Protein AF-A0A7X7NJV5-F1 (afdb_monomer)

Radius of gyration: 15.92 Å; Cα contacts (8 Å, |Δi|>4): 142; chains: 1; bounding box: 42×26×45 Å

Foldseek 3Di:
DPVVVVLVLLLQLLLLLLVLLQLLVLLLVQDPDPVVSVVSVVLSVLSVVSNVVSQVVNCVSVVHPTPDSPDHHPPPADHQDPPPHNLVSLVSSLVSLVVVLVVLVVALVVDDPVCNVVSVVSSVSSVVSNVVSVVSNVVVVVVD

Secondary structure (DSSP, 8-state):
--HHHHHHHHHHHHHHHHHHHHHHHHHGGG---HHHHHHHHHHHHHHHHHHHHHHHHHHHHHTSS---TTPPP-S-SPP--TTS-HHHHHHHHHHHHHHHHHHHHHHHTTS-HHHHHHHHHHHHHHHHHHHHHHHHHHHTTS--

pLDDT: mean 89.51, std 12.23, range [46.56, 98.81]

Structure (mmCIF, N/CA/C/O backbone):
data_AF-A0A7X7NJV5-F1
#
_entry.id   AF-A0A7X7NJV5-F1
#
loop_
_atom_site.group_PDB
_atom_site.id
_atom_site.type_symbol
_atom_site.label_atom_id
_atom_site.label_alt_id
_atom_site.label_comp_id
_atom_site.label_asym_id
_atom_site.label_entity_id
_atom_site.label_seq_id
_atom_site.pdbx_PDB_ins_code
_atom_site.Cartn_x
_atom_site.Cartn_y
_atom_site.Cartn_z
_atom_site.occupancy
_atom_site.B_iso_or_equiv
_atom_site.auth_seq_id
_atom_site.auth_comp_id
_atom_site.auth_asym_id
_atom_site.auth_atom_id
_atom_site.pdbx_PDB_model_num
ATOM 1 N N . MET A 1 1 ? 13.118 -5.195 -26.146 1.00 46.56 1 MET A N 1
ATOM 2 C CA . MET A 1 1 ? 12.161 -4.994 -25.042 1.00 46.56 1 MET A CA 1
ATOM 3 C C . MET A 1 1 ? 11.684 -3.560 -25.132 1.00 46.56 1 MET A C 1
ATOM 5 O O . MET A 1 1 ? 12.521 -2.693 -25.356 1.00 46.56 1 MET A O 1
ATOM 9 N N . ASP A 1 2 ? 10.378 -3.330 -25.053 1.00 53.84 2 ASP A N 1
ATOM 10 C CA . ASP A 1 2 ? 9.809 -1.981 -25.038 1.00 53.84 2 ASP A CA 1
ATOM 11 C C . ASP A 1 2 ? 9.843 -1.443 -23.602 1.00 53.84 2 ASP A C 1
ATOM 13 O O . ASP A 1 2 ? 8.964 -1.717 -22.785 1.00 53.84 2 ASP A O 1
ATOM 17 N N . TYR A 1 3 ? 10.938 -0.762 -23.270 1.00 55.47 3 TYR A N 1
ATOM 18 C CA . TYR A 1 3 ? 11.166 -0.218 -21.933 1.00 55.47 3 TYR A CA 1
ATOM 19 C C . TYR A 1 3 ? 10.326 1.032 -21.644 1.00 55.47 3 TYR A C 1
ATOM 21 O O . TYR A 1 3 ? 10.140 1.346 -20.473 1.00 55.47 3 TYR A O 1
ATOM 29 N N . GLY A 1 4 ? 9.796 1.711 -22.672 1.00 60.12 4 GLY A N 1
ATOM 30 C CA . GLY A 1 4 ? 8.983 2.919 -22.493 1.00 60.12 4 GLY A CA 1
ATOM 31 C C . GLY A 1 4 ? 7.703 2.614 -21.721 1.00 60.12 4 GLY A C 1
ATOM 32 O O . GLY A 1 4 ? 7.461 3.193 -20.670 1.00 60.12 4 GLY A O 1
ATOM 33 N N . ASN A 1 5 ? 6.971 1.588 -22.159 1.00 79.19 5 ASN A N 1
ATOM 34 C CA . ASN A 1 5 ? 5.757 1.140 -21.477 1.00 79.19 5 ASN A CA 1
ATOM 35 C C . ASN A 1 5 ? 6.036 0.629 -20.047 1.00 79.19 5 ASN A C 1
ATOM 37 O O . ASN A 1 5 ? 5.256 0.853 -19.135 1.00 79.19 5 ASN A O 1
ATOM 41 N N . THR A 1 6 ? 7.174 -0.034 -19.819 1.00 84.50 6 THR A N 1
ATOM 42 C CA . THR A 1 6 ? 7.503 -0.577 -18.487 1.00 84.50 6 THR A CA 1
ATOM 43 C C . THR A 1 6 ? 7.843 0.527 -17.482 1.00 84.50 6 THR A C 1
ATOM 45 O O . THR A 1 6 ? 7.390 0.468 -16.343 1.00 84.50 6 THR A O 1
ATOM 48 N N . ALA A 1 7 ? 8.619 1.535 -17.889 1.00 84.06 7 ALA A N 1
ATOM 49 C CA . ALA A 1 7 ? 8.974 2.654 -17.019 1.00 84.06 7 ALA A CA 1
ATOM 50 C C . ALA A 1 7 ? 7.733 3.463 -16.609 1.00 84.06 7 ALA A C 1
ATOM 52 O O . ALA A 1 7 ? 7.580 3.781 -15.431 1.00 84.06 7 ALA A O 1
ATOM 53 N N . ASP A 1 8 ? 6.817 3.711 -17.548 1.00 85.12 8 ASP A N 1
ATOM 54 C CA . ASP A 1 8 ? 5.562 4.416 -17.273 1.00 85.12 8 ASP A CA 1
ATOM 55 C C . ASP A 1 8 ? 4.683 3.660 -16.265 1.00 85.12 8 ASP A C 1
ATOM 57 O O . ASP A 1 8 ? 4.071 4.280 -15.394 1.00 85.12 8 ASP A O 1
ATOM 61 N N . LEU A 1 9 ? 4.651 2.322 -16.332 1.00 88.94 9 LEU A N 1
ATOM 62 C CA . LEU A 1 9 ? 3.941 1.494 -15.353 1.00 88.94 9 LEU A CA 1
ATOM 63 C C . LEU A 1 9 ? 4.565 1.596 -13.956 1.00 88.94 9 LEU A C 1
ATOM 65 O O . LEU A 1 9 ? 3.834 1.729 -12.981 1.00 88.94 9 LEU A O 1
ATOM 69 N N . MET A 1 10 ? 5.898 1.586 -13.840 1.00 90.75 10 MET A N 1
ATOM 70 C CA . MET A 1 10 ? 6.563 1.744 -12.537 1.00 90.75 10 MET A CA 1
ATOM 71 C C . MET A 1 10 ? 6.305 3.129 -11.940 1.00 90.75 10 MET A C 1
ATOM 73 O O . MET A 1 10 ? 6.045 3.233 -10.744 1.00 90.75 10 MET A O 1
ATOM 77 N N . VAL A 1 11 ? 6.311 4.183 -12.766 1.00 89.94 11 VAL A N 1
ATOM 78 C CA . VAL A 1 11 ? 5.929 5.535 -12.328 1.00 89.94 11 VAL A CA 1
ATOM 79 C C . VAL A 1 11 ? 4.497 5.525 -11.793 1.00 89.94 11 VAL A C 1
ATOM 81 O O . VAL A 1 11 ? 4.271 5.964 -10.670 1.00 89.94 11 VAL A O 1
ATOM 84 N N . GLN A 1 12 ? 3.543 4.958 -12.536 1.00 90.56 12 GLN A N 1
ATOM 85 C CA . GLN A 1 12 ? 2.148 4.866 -12.090 1.00 90.56 12 GLN A CA 1
ATOM 86 C C . GLN A 1 12 ? 2.003 4.120 -10.759 1.00 90.56 12 GLN A C 1
ATOM 88 O O . GLN A 1 12 ? 1.325 4.624 -9.864 1.00 90.56 12 GLN A O 1
ATOM 93 N N . MET A 1 13 ? 2.669 2.972 -10.606 1.00 94.12 13 MET A N 1
ATOM 94 C CA . MET A 1 13 ? 2.643 2.205 -9.356 1.00 94.12 13 MET A CA 1
ATOM 95 C C . MET A 1 13 ? 3.234 3.005 -8.203 1.00 94.12 13 MET A C 1
ATOM 97 O O . MET A 1 13 ? 2.608 3.158 -7.164 1.00 94.12 13 MET A O 1
ATOM 101 N N . SER A 1 14 ? 4.386 3.629 -8.415 1.00 94.06 14 SER A N 1
ATOM 102 C CA . SER A 1 14 ? 5.022 4.447 -7.388 1.00 94.06 14 SER A CA 1
ATOM 103 C C . SER A 1 14 ? 4.186 5.680 -6.983 1.00 94.06 14 SER A C 1
ATOM 105 O O . SER A 1 14 ? 4.226 6.098 -5.829 1.00 94.06 14 SER A O 1
ATOM 107 N N . CYS A 1 15 ? 3.378 6.252 -7.883 1.00 92.62 15 CYS A N 1
ATOM 108 C CA . CYS A 1 15 ? 2.411 7.298 -7.534 1.00 92.62 15 CYS A CA 1
ATOM 109 C C . CYS A 1 15 ? 1.223 6.751 -6.721 1.00 92.62 15 CYS A C 1
ATOM 111 O O . CYS A 1 15 ? 0.717 7.457 -5.848 1.00 92.62 15 CYS A O 1
ATOM 113 N N . LEU A 1 16 ? 0.779 5.517 -6.982 1.00 95.12 16 LEU A N 1
ATOM 114 C CA . LEU A 1 16 ? -0.240 4.852 -6.164 1.00 95.12 16 LEU A CA 1
ATOM 115 C C . LEU A 1 16 ? 0.283 4.565 -4.755 1.00 95.12 16 LEU A C 1
ATOM 117 O O . LEU A 1 16 ? -0.416 4.873 -3.796 1.00 95.12 16 LEU A O 1
ATOM 121 N N . GLU A 1 17 ? 1.522 4.090 -4.609 1.00 96.50 17 GLU A N 1
ATOM 122 C CA . GLU A 1 17 ? 2.122 3.874 -3.283 1.00 96.50 17 GLU A CA 1
ATOM 123 C C . GLU A 1 17 ? 2.182 5.170 -2.459 1.00 96.50 17 GLU A C 1
ATOM 125 O O . GLU A 1 17 ? 1.931 5.175 -1.254 1.00 96.50 17 GLU A O 1
ATOM 130 N N . VAL A 1 18 ? 2.434 6.319 -3.100 1.00 95.62 18 VAL A N 1
ATOM 131 C CA . VAL A 1 18 ? 2.344 7.628 -2.429 1.00 95.62 18 VAL A CA 1
ATOM 132 C C . VAL A 1 18 ? 0.922 7.901 -1.919 1.00 95.62 18 VAL A C 1
ATOM 134 O O . VAL A 1 18 ? 0.766 8.356 -0.781 1.00 95.62 18 VAL A O 1
ATOM 137 N N . ASP A 1 19 ? -0.114 7.599 -2.710 1.00 95.62 19 ASP A N 1
ATOM 138 C CA . ASP A 1 19 ? -1.508 7.722 -2.260 1.00 95.62 19 ASP A CA 1
ATOM 139 C C . ASP A 1 19 ? -1.798 6.792 -1.064 1.00 95.62 19 ASP A C 1
ATOM 141 O O . ASP A 1 19 ? -2.477 7.208 -0.118 1.00 95.62 19 ASP A O 1
ATOM 145 N N . PHE A 1 20 ? -1.259 5.566 -1.060 1.00 97.56 20 PHE A N 1
ATOM 146 C CA . PHE A 1 20 ? -1.384 4.627 0.061 1.00 97.56 20 PHE A CA 1
ATOM 147 C C . PHE A 1 20 ? -0.726 5.159 1.328 1.00 97.56 20 PHE A C 1
ATOM 149 O O . PHE A 1 20 ? -1.368 5.210 2.380 1.00 97.56 20 PHE A O 1
ATOM 156 N N . LEU A 1 21 ? 0.510 5.656 1.239 1.00 96.88 21 LEU A N 1
ATOM 157 C CA . LEU A 1 21 ? 1.202 6.273 2.372 1.00 96.88 21 LEU A CA 1
ATOM 158 C C . LEU A 1 21 ? 0.390 7.424 2.982 1.00 96.88 21 LEU A C 1
ATOM 160 O O . LEU A 1 21 ? 0.348 7.562 4.212 1.00 96.88 21 LEU A O 1
ATOM 164 N N . CYS A 1 22 ? -0.283 8.225 2.151 1.00 95.25 22 CYS A N 1
ATOM 165 C CA . CYS A 1 22 ? -1.221 9.249 2.607 1.00 95.25 22 CYS A CA 1
ATOM 166 C C . CYS A 1 22 ? -2.440 8.637 3.312 1.00 95.25 22 CYS A C 1
ATOM 168 O O . CYS A 1 22 ? -2.699 8.987 4.467 1.00 95.25 22 CYS A O 1
ATOM 170 N N . CYS A 1 23 ? -3.141 7.694 2.675 1.00 97.25 23 CYS A N 1
ATOM 171 C CA . CYS A 1 23 ? -4.335 7.049 3.233 1.00 97.25 23 CYS A CA 1
ATOM 172 C C . CYS A 1 23 ? -4.052 6.385 4.586 1.00 97.25 23 CYS A C 1
ATOM 174 O O . CYS A 1 23 ? -4.780 6.59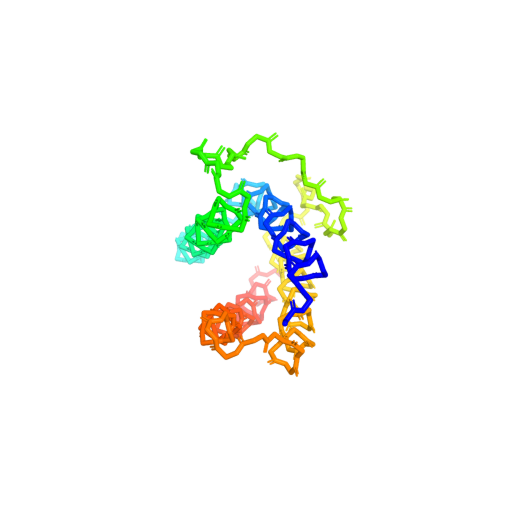7 5.557 1.00 97.25 23 CYS A O 1
ATOM 176 N N . TYR A 1 24 ? -2.958 5.635 4.685 1.00 97.81 24 TYR A N 1
ATOM 177 C CA . TYR A 1 24 ? -2.541 4.989 5.922 1.00 97.81 24 TYR A CA 1
ATOM 178 C C . TYR A 1 24 ? -2.179 5.997 7.015 1.00 97.81 24 TYR A C 1
ATOM 180 O O . TYR A 1 24 ? -2.586 5.837 8.167 1.00 97.81 24 TYR A O 1
ATOM 188 N N . SER A 1 25 ? -1.470 7.076 6.672 1.00 96.19 25 SER A N 1
ATOM 189 C CA . SER A 1 25 ? -1.144 8.139 7.633 1.00 96.19 25 SER A CA 1
ATOM 190 C C . SER A 1 25 ? -2.398 8.826 8.188 1.00 96.19 25 SER A C 1
ATOM 192 O O . SER A 1 25 ? -2.435 9.195 9.363 1.00 96.19 25 SER A O 1
ATOM 194 N N . GLU A 1 26 ? -3.438 8.971 7.366 1.00 96.25 26 GLU A N 1
ATOM 195 C CA . GLU A 1 26 ? -4.743 9.503 7.770 1.00 96.25 26 GLU A CA 1
ATOM 196 C C . GLU A 1 26 ? -5.591 8.489 8.548 1.00 96.25 26 GLU A C 1
ATOM 198 O O . GLU A 1 26 ? -6.388 8.883 9.401 1.00 96.25 26 GLU A O 1
ATOM 203 N N . ALA A 1 27 ? -5.399 7.192 8.304 1.00 97.00 27 ALA A N 1
ATOM 204 C CA . ALA A 1 27 ? -6.121 6.120 8.976 1.00 97.00 27 ALA A CA 1
ATOM 205 C C . ALA A 1 27 ? -5.642 5.866 10.407 1.00 97.00 27 ALA A C 1
ATOM 207 O O . ALA A 1 27 ? -6.468 5.671 11.298 1.00 97.00 27 ALA A O 1
ATOM 208 N N . VAL A 1 28 ? -4.328 5.886 10.655 1.00 96.50 28 VAL A N 1
ATOM 209 C CA . VAL A 1 28 ? -3.714 5.566 11.961 1.00 96.50 28 VAL A CA 1
ATOM 210 C C . VAL A 1 28 ? -4.361 6.314 13.150 1.00 96.50 28 VAL A C 1
ATOM 212 O O . VAL A 1 28 ? -4.603 5.687 14.190 1.00 96.50 28 VAL A O 1
ATOM 215 N N . PRO A 1 29 ? -4.688 7.621 13.066 1.00 95.12 29 PRO A N 1
ATOM 216 C CA . PRO A 1 29 ? -5.397 8.338 14.131 1.00 95.12 29 PRO A CA 1
ATOM 217 C C . PRO A 1 29 ? -6.829 7.853 14.404 1.00 95.12 29 PRO A C 1
ATOM 219 O O . PRO A 1 29 ? -7.298 7.993 15.531 1.00 95.12 29 PRO A O 1
ATOM 222 N N . GLU A 1 30 ? -7.516 7.285 13.412 1.00 95.06 30 GLU A N 1
ATOM 223 C CA . GLU A 1 30 ? -8.906 6.814 13.525 1.00 95.06 30 GLU A CA 1
ATOM 224 C C . GLU A 1 30 ? -9.010 5.416 14.161 1.00 95.06 30 GLU A C 1
ATOM 226 O O . GLU A 1 30 ? -10.104 4.972 14.525 1.00 95.06 30 GLU A O 1
ATOM 231 N N . ILE A 1 31 ? -7.883 4.710 14.304 1.00 95.62 31 ILE A N 1
ATOM 232 C CA . ILE A 1 31 ? -7.824 3.381 14.913 1.00 95.62 31 ILE A CA 1
ATOM 233 C C . ILE A 1 31 ? -7.595 3.507 16.423 1.00 95.62 31 ILE A C 1
ATOM 235 O O . ILE A 1 31 ? -6.554 3.979 16.889 1.00 95.62 31 ILE A O 1
ATOM 239 N N . SER A 1 32 ? -8.586 3.056 17.189 1.00 92.88 32 SER A N 1
ATOM 240 C CA . SER A 1 32 ? -8.587 3.067 18.656 1.00 92.88 32 SER A CA 1
ATOM 241 C C . SER A 1 32 ? -7.947 1.819 19.270 1.00 92.88 32 SER A C 1
ATOM 243 O O . SER A 1 32 ? -7.301 1.909 20.313 1.00 92.88 32 SER A O 1
ATOM 245 N N . ASP A 1 33 ? -8.093 0.662 18.620 1.00 94.56 33 ASP A N 1
ATOM 246 C CA . ASP A 1 33 ? -7.475 -0.586 19.064 1.00 94.56 33 ASP A CA 1
ATOM 247 C C . ASP A 1 33 ? -5.968 -0.567 18.763 1.00 94.56 33 ASP A C 1
ATOM 249 O O . ASP A 1 33 ? -5.549 -0.501 17.606 1.00 94.56 33 ASP A O 1
ATOM 253 N N . SER A 1 34 ? -5.136 -0.634 19.806 1.00 95.25 34 SER A N 1
ATOM 254 C CA . SER A 1 34 ? -3.678 -0.529 19.679 1.00 95.25 34 SER A CA 1
ATOM 255 C C . SER A 1 34 ? -3.040 -1.692 18.920 1.00 95.25 34 SER A C 1
ATOM 257 O O . SER A 1 34 ? -1.996 -1.511 18.291 1.00 95.25 34 SER A O 1
ATOM 259 N N . ARG A 1 35 ? -3.651 -2.884 18.944 1.00 95.75 35 ARG A N 1
ATOM 260 C CA . ARG A 1 35 ? -3.171 -4.027 18.166 1.00 95.75 35 ARG A CA 1
ATOM 261 C C . ARG A 1 35 ? -3.438 -3.788 16.689 1.00 95.75 35 ARG A C 1
ATOM 263 O O . ARG A 1 35 ? -2.501 -3.928 15.911 1.00 95.75 35 ARG A O 1
ATOM 270 N N . ILE A 1 36 ? -4.666 -3.410 16.328 1.00 96.88 36 ILE A N 1
ATOM 271 C CA . ILE A 1 36 ? -5.027 -3.092 14.936 1.00 96.88 36 ILE A CA 1
ATOM 272 C C . ILE A 1 36 ? -4.146 -1.949 14.431 1.00 96.88 36 ILE A C 1
ATOM 274 O O . ILE A 1 36 ? -3.552 -2.054 13.366 1.00 96.88 36 ILE A O 1
ATOM 278 N N . LYS A 1 37 ? -3.983 -0.894 15.234 1.00 97.44 37 LYS A N 1
ATOM 279 C CA . LYS A 1 37 ? -3.179 0.278 14.881 1.00 97.44 37 LYS A CA 1
ATOM 280 C C . LYS A 1 37 ? -1.747 -0.077 14.490 1.00 97.44 37 LYS A C 1
ATOM 282 O O . LYS A 1 37 ? -1.260 0.426 13.488 1.00 97.44 37 LYS A O 1
ATOM 287 N N . ARG A 1 38 ? -1.103 -0.978 15.235 1.00 98.12 38 ARG A N 1
ATOM 288 C CA . ARG A 1 38 ? 0.244 -1.465 14.912 1.00 98.12 38 ARG A CA 1
ATOM 289 C C . ARG A 1 38 ? 0.297 -2.210 13.574 1.00 98.12 38 ARG A C 1
ATOM 291 O O . ARG A 1 38 ? 1.268 -2.048 12.854 1.00 98.12 38 ARG A O 1
ATOM 298 N N . HIS A 1 39 ? -0.718 -3.006 13.237 1.00 98.25 39 HIS A N 1
ATOM 299 C CA . HIS A 1 39 ? -0.774 -3.654 11.920 1.00 98.25 39 HIS A CA 1
ATOM 300 C C . HIS A 1 39 ? -0.936 -2.622 10.798 1.00 98.25 39 HIS A C 1
ATOM 302 O O . HIS A 1 39 ? -0.186 -2.666 9.838 1.00 98.25 39 HIS A O 1
ATOM 308 N N . ILE A 1 40 ? -1.822 -1.634 10.969 1.00 98.06 40 ILE A N 1
ATOM 309 C CA . ILE A 1 40 ? -1.987 -0.526 10.011 1.00 98.06 40 ILE A CA 1
ATOM 310 C C . ILE A 1 40 ? -0.686 0.282 9.846 1.00 98.06 40 ILE A C 1
ATOM 312 O O . ILE A 1 40 ? -0.351 0.706 8.745 1.00 98.06 40 ILE A O 1
ATOM 316 N N . GLU A 1 41 ? 0.075 0.497 10.921 1.00 98.25 41 GLU A N 1
ATOM 317 C CA . GLU A 1 41 ? 1.392 1.139 10.833 1.00 98.25 41 GLU A CA 1
ATOM 318 C C . GLU A 1 41 ? 2.424 0.282 10.093 1.00 98.25 41 GLU A C 1
ATOM 320 O O . GLU A 1 41 ? 3.253 0.858 9.393 1.00 98.25 41 GLU A O 1
ATOM 325 N N . ASN A 1 42 ? 2.367 -1.047 10.226 1.00 98.25 42 ASN A N 1
ATOM 326 C CA . ASN A 1 42 ? 3.232 -1.964 9.486 1.00 98.25 42 ASN A CA 1
ATOM 327 C C . ASN A 1 42 ? 2.885 -1.982 7.995 1.00 98.25 42 ASN A C 1
ATOM 329 O O . ASN A 1 42 ? 3.785 -1.777 7.199 1.00 98.25 42 ASN A O 1
ATOM 333 N N . PHE A 1 43 ? 1.606 -2.073 7.620 1.00 98.44 43 PHE A N 1
ATOM 334 C CA . PHE A 1 43 ? 1.190 -2.008 6.209 1.00 98.44 43 PHE A CA 1
ATOM 335 C C . PHE A 1 43 ? 1.669 -0.715 5.537 1.00 98.44 43 PHE A C 1
ATOM 337 O O . PHE A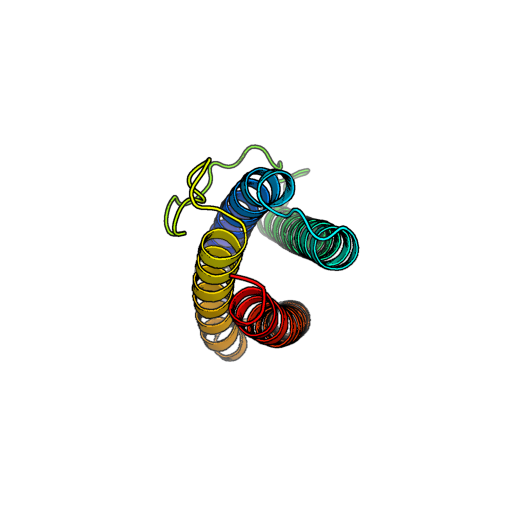 1 43 ? 2.182 -0.713 4.425 1.00 98.44 43 PHE A O 1
ATOM 344 N N . ARG A 1 44 ? 1.626 0.410 6.265 1.00 98.19 44 ARG A N 1
ATOM 345 C CA . ARG A 1 44 ? 2.210 1.677 5.797 1.00 98.19 44 ARG A CA 1
ATOM 346 C C . ARG A 1 44 ? 3.722 1.590 5.541 1.00 98.19 44 ARG A C 1
ATOM 348 O O . ARG A 1 44 ? 4.235 2.344 4.720 1.00 98.19 44 ARG A O 1
ATOM 355 N N . LEU A 1 45 ? 4.456 0.791 6.315 1.00 97.88 45 LEU A N 1
ATOM 356 C CA . LEU A 1 45 ? 5.885 0.569 6.088 1.00 97.88 45 LEU A CA 1
ATOM 357 C C . LEU A 1 45 ? 6.103 -0.343 4.882 1.00 97.88 45 LEU A C 1
ATOM 359 O O . LEU A 1 45 ? 6.958 -0.008 4.072 1.00 97.88 45 LEU A O 1
ATOM 363 N N . ASP A 1 46 ? 5.285 -1.377 4.710 1.00 98.12 46 ASP A N 1
ATOM 364 C CA . ASP A 1 46 ? 5.337 -2.269 3.547 1.00 98.12 46 ASP A CA 1
ATOM 365 C C . ASP A 1 46 ? 5.149 -1.460 2.242 1.00 98.12 46 ASP A C 1
ATOM 367 O O . ASP A 1 46 ? 6.036 -1.448 1.391 1.00 98.12 46 ASP A O 1
ATOM 371 N N . HIS A 1 47 ? 4.123 -0.599 2.152 1.00 98.00 47 HIS A N 1
ATOM 372 C CA . HIS A 1 47 ? 3.949 0.321 1.007 1.00 98.00 47 HIS A CA 1
ATOM 373 C C . HIS A 1 47 ? 5.123 1.294 0.807 1.00 98.00 47 HIS A C 1
ATOM 375 O O . HIS A 1 47 ? 5.428 1.736 -0.305 1.00 98.00 47 HIS A O 1
ATOM 381 N N . LYS A 1 48 ? 5.813 1.677 1.890 1.00 96.94 48 LYS A N 1
ATOM 382 C CA . LYS A 1 48 ? 7.017 2.514 1.784 1.00 96.94 48 LYS A CA 1
ATOM 383 C C . LYS A 1 48 ? 8.153 1.735 1.124 1.00 96.94 48 LYS A C 1
ATOM 385 O O . LYS A 1 48 ? 8.882 2.312 0.320 1.00 96.94 48 LYS A O 1
ATOM 390 N N . GLU A 1 49 ? 8.310 0.465 1.475 1.00 96.12 49 GLU A N 1
ATOM 391 C CA . GLU A 1 49 ? 9.300 -0.428 0.878 1.00 96.12 49 GLU A CA 1
ATOM 392 C C . GLU A 1 49 ? 8.959 -0.695 -0.594 1.00 96.12 49 GLU A C 1
A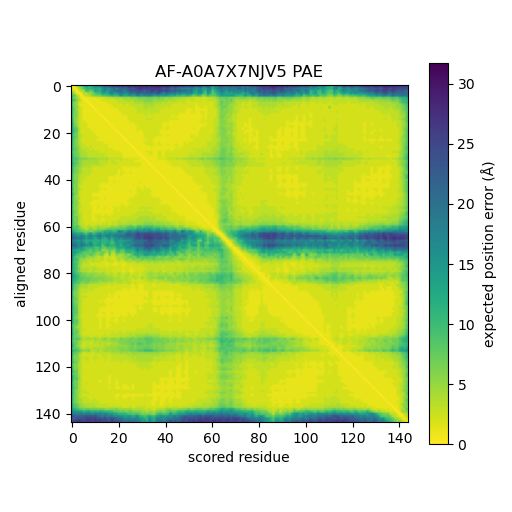TOM 394 O O . GLU A 1 49 ? 9.824 -0.519 -1.455 1.00 96.12 49 GLU A O 1
ATOM 399 N N . HIS A 1 50 ? 7.689 -0.960 -0.920 1.00 96.00 50 HIS A N 1
ATOM 400 C CA . HIS A 1 50 ? 7.215 -1.091 -2.304 1.00 96.00 50 HIS A CA 1
ATOM 401 C C . HIS A 1 50 ? 7.548 0.149 -3.149 1.00 96.00 50 HIS A C 1
ATOM 403 O O . HIS A 1 50 ? 8.112 0.036 -4.243 1.00 96.00 50 HIS A O 1
ATOM 409 N N . LEU A 1 51 ? 7.281 1.350 -2.618 1.00 95.00 51 LEU A N 1
ATOM 410 C CA . LEU A 1 51 ? 7.636 2.618 -3.260 1.00 95.00 51 LEU A CA 1
ATOM 411 C C . LEU A 1 51 ? 9.141 2.728 -3.534 1.00 95.00 51 LEU A C 1
ATOM 413 O O . LEU A 1 51 ? 9.548 3.106 -4.636 1.00 95.00 51 LEU A O 1
ATOM 417 N N . GLU A 1 52 ? 9.974 2.429 -2.538 1.00 93.12 52 GLU A N 1
ATOM 418 C CA . GLU A 1 52 ? 11.433 2.494 -2.667 1.00 93.12 52 GLU A CA 1
ATOM 419 C C . GLU A 1 52 ? 11.940 1.556 -3.767 1.00 93.12 52 GLU A C 1
ATOM 421 O O . GLU A 1 52 ? 12.816 1.937 -4.554 1.00 93.12 52 GLU A O 1
ATOM 426 N N . VAL A 1 53 ? 11.336 0.375 -3.890 1.00 91.56 53 VAL A N 1
ATOM 427 C CA . VAL A 1 53 ? 11.661 -0.564 -4.959 1.00 91.56 53 VAL A CA 1
ATOM 428 C C . VAL A 1 53 ? 11.284 -0.011 -6.336 1.00 91.56 53 VAL A C 1
ATOM 430 O O . VAL A 1 53 ? 12.123 -0.014 -7.245 1.00 91.56 53 VAL A O 1
ATOM 433 N N . PHE A 1 54 ? 10.080 0.538 -6.510 1.00 92.06 54 PHE A N 1
ATOM 434 C CA . PHE A 1 54 ? 9.702 1.135 -7.795 1.00 92.06 54 PHE A CA 1
ATOM 435 C C . PHE A 1 54 ? 10.600 2.312 -8.184 1.00 92.06 54 PHE A C 1
ATOM 437 O O . PHE A 1 54 ? 11.011 2.416 -9.341 1.00 92.06 54 PHE A O 1
ATOM 444 N N . LEU A 1 55 ? 10.964 3.174 -7.233 1.00 90.56 55 LEU A N 1
ATOM 445 C CA . LEU A 1 55 ? 11.873 4.297 -7.482 1.00 90.56 55 LEU A CA 1
ATOM 446 C C . LEU A 1 55 ? 13.279 3.834 -7.887 1.00 90.56 55 LEU A C 1
ATOM 448 O O . LEU A 1 55 ? 13.908 4.442 -8.763 1.00 90.56 55 LEU A O 1
ATOM 452 N N . SER A 1 56 ? 13.764 2.741 -7.293 1.00 88.94 56 SER A N 1
ATOM 453 C CA . SER A 1 56 ? 15.021 2.102 -7.691 1.00 88.94 56 SER A CA 1
ATOM 454 C C . SER A 1 56 ? 14.969 1.636 -9.153 1.00 88.94 56 SER A C 1
ATOM 456 O O . SER A 1 56 ? 15.858 1.958 -9.950 1.00 88.94 56 SER A O 1
ATOM 458 N N . GLU A 1 57 ? 13.882 0.973 -9.553 1.00 88.44 57 GLU A N 1
ATOM 459 C CA . GLU A 1 57 ? 13.704 0.494 -10.927 1.00 88.44 57 GLU A CA 1
ATOM 460 C C . GLU A 1 57 ? 13.534 1.634 -11.939 1.00 88.44 57 GLU A C 1
ATOM 462 O O . GLU A 1 57 ? 14.153 1.606 -13.007 1.00 88.44 57 GLU A O 1
ATOM 467 N N . ILE A 1 58 ? 12.785 2.687 -11.599 1.00 88.00 58 ILE A N 1
ATOM 468 C CA . ILE A 1 58 ? 12.667 3.897 -12.430 1.00 88.00 58 ILE A CA 1
ATOM 469 C C . ILE A 1 58 ? 14.047 4.521 -12.661 1.00 88.00 58 ILE A C 1
ATOM 471 O O . ILE A 1 58 ? 14.407 4.825 -13.802 1.00 88.00 58 ILE A O 1
ATOM 475 N N . SER A 1 59 ? 14.852 4.659 -11.602 1.00 85.94 59 SER A N 1
ATOM 476 C CA . SER A 1 59 ? 16.217 5.197 -11.694 1.00 85.94 59 SER A CA 1
ATOM 477 C C . SER A 1 59 ? 17.090 4.353 -12.629 1.00 85.94 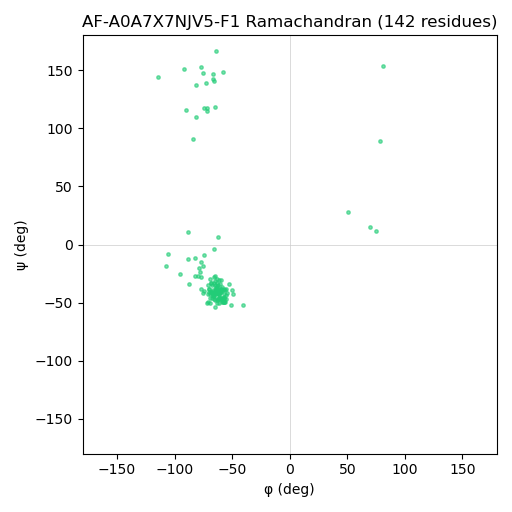59 SER A C 1
ATOM 479 O O . SER A 1 59 ? 17.829 4.888 -13.463 1.00 85.94 59 SER A O 1
ATOM 481 N N . ARG A 1 60 ? 16.955 3.022 -12.551 1.00 84.50 60 ARG A N 1
ATOM 482 C CA . ARG A 1 60 ? 17.653 2.072 -13.426 1.00 84.50 60 ARG A CA 1
ATOM 483 C C . ARG A 1 60 ? 17.253 2.244 -14.894 1.00 84.50 60 ARG A C 1
ATOM 485 O O . ARG A 1 60 ? 18.128 2.202 -15.760 1.00 84.50 60 ARG A O 1
ATOM 492 N N . PHE A 1 61 ? 15.970 2.460 -15.192 1.00 80.75 61 PHE A N 1
ATOM 493 C CA . PHE A 1 61 ? 15.495 2.701 -16.562 1.00 80.75 61 PHE A CA 1
ATOM 494 C C . PHE A 1 61 ? 15.937 4.055 -17.120 1.00 80.75 61 PHE A C 1
ATOM 496 O O . PHE A 1 61 ? 16.345 4.136 -18.279 1.00 80.75 61 PHE A O 1
ATOM 503 N N . ALA A 1 62 ? 15.896 5.104 -16.300 1.00 77.06 62 ALA A N 1
ATOM 504 C CA . ALA A 1 62 ? 16.248 6.461 -16.702 1.00 77.06 62 ALA A CA 1
ATOM 505 C C . ALA A 1 62 ? 17.765 6.687 -16.866 1.00 77.06 62 ALA A C 1
ATOM 507 O O . ALA A 1 62 ? 18.171 7.736 -17.365 1.00 77.06 62 ALA A O 1
ATOM 508 N N . GLN A 1 63 ? 18.608 5.725 -16.455 1.00 77.00 63 GLN A N 1
ATOM 509 C CA . GLN A 1 63 ? 20.070 5.887 -16.352 1.00 77.00 63 GLN A CA 1
ATOM 510 C C . GLN A 1 63 ? 20.462 7.153 -15.566 1.00 77.00 63 GLN A C 1
ATOM 512 O O . GLN A 1 63 ? 21.516 7.747 -15.795 1.00 77.00 63 GLN A O 1
ATOM 517 N N . SER A 1 64 ? 19.596 7.581 -14.647 1.00 66.31 64 SER A N 1
ATOM 518 C CA . SER A 1 64 ? 19.751 8.793 -13.853 1.00 66.31 64 SER A CA 1
ATOM 519 C C . SER A 1 64 ? 19.926 8.431 -12.389 1.00 66.31 64 SER A C 1
ATOM 521 O O . SER A 1 64 ? 19.279 7.513 -11.885 1.00 66.31 64 SER A O 1
ATOM 523 N N . SER A 1 65 ? 20.758 9.189 -11.682 1.00 51.81 65 SER A N 1
ATOM 524 C CA . SER A 1 65 ? 20.804 9.128 -10.226 1.00 51.81 65 SER A CA 1
ATOM 525 C C . SER A 1 65 ? 19.535 9.768 -9.656 1.00 51.81 65 SER A C 1
ATOM 527 O O . SER A 1 65 ? 19.352 10.974 -9.805 1.00 51.81 65 SER A O 1
ATOM 529 N N . GLU A 1 66 ? 18.716 8.949 -8.996 1.00 55.44 66 GLU A N 1
ATOM 530 C CA . GLU A 1 66 ? 17.627 9.320 -8.078 1.00 55.44 66 GLU A CA 1
ATOM 531 C C . GLU A 1 66 ? 16.305 9.784 -8.719 1.00 55.44 66 GLU A C 1
ATOM 533 O O . GLU A 1 66 ? 16.026 10.975 -8.855 1.00 55.44 66 GLU A O 1
ATOM 538 N N . ALA A 1 67 ? 15.413 8.829 -8.998 1.00 60.88 67 ALA A N 1
ATOM 539 C CA . ALA A 1 67 ? 13.978 9.100 -8.940 1.00 60.88 67 ALA A CA 1
ATOM 540 C C . ALA A 1 67 ? 13.609 9.427 -7.480 1.00 60.88 67 ALA A C 1
ATOM 542 O O . ALA A 1 67 ? 13.831 8.620 -6.578 1.00 60.88 67 ALA A O 1
ATOM 543 N N . GLN A 1 68 ? 13.110 10.637 -7.226 1.00 58.00 68 GLN A N 1
ATOM 544 C CA . GLN A 1 68 ? 12.806 11.100 -5.869 1.00 58.00 68 GLN A CA 1
ATOM 545 C C . GLN A 1 68 ? 11.357 10.803 -5.463 1.00 58.00 68 GLN A C 1
ATOM 547 O O . GLN A 1 68 ? 10.445 10.898 -6.278 1.00 58.00 68 GLN A O 1
ATOM 552 N N . ILE A 1 69 ? 11.144 10.616 -4.154 1.00 58.03 69 ILE A N 1
ATOM 553 C CA . ILE A 1 69 ? 9.842 10.464 -3.459 1.00 58.03 69 ILE A CA 1
ATOM 554 C C . ILE A 1 69 ? 8.935 11.722 -3.584 1.00 58.03 69 ILE A C 1
ATOM 556 O O . ILE A 1 69 ? 7.862 11.802 -3.002 1.00 58.03 69 ILE A O 1
ATOM 560 N N . ASN A 1 70 ? 9.323 12.731 -4.370 1.00 58.84 70 ASN A N 1
ATOM 561 C CA . ASN A 1 70 ? 8.581 13.989 -4.531 1.00 58.84 70 ASN A CA 1
ATOM 562 C C . ASN A 1 70 ? 7.521 13.949 -5.644 1.00 58.84 70 ASN A C 1
ATOM 564 O O . ASN A 1 70 ? 7.002 14.994 -6.043 1.00 58.84 70 ASN A O 1
ATOM 568 N N . GLN A 1 71 ? 7.224 12.770 -6.183 1.00 68.69 71 GLN A N 1
ATOM 569 C CA . GLN A 1 71 ? 6.190 12.619 -7.197 1.00 68.69 71 GLN A CA 1
ATOM 570 C C . GLN A 1 71 ? 4.789 12.764 -6.585 1.00 68.69 71 GLN A C 1
ATOM 572 O O . GLN A 1 71 ? 4.541 12.271 -5.483 1.00 68.69 71 GLN A O 1
ATOM 577 N N . PRO A 1 72 ? 3.868 13.462 -7.272 1.00 75.75 72 PRO A N 1
ATOM 578 C CA . PRO A 1 72 ? 2.496 13.576 -6.811 1.00 75.75 72 PRO A CA 1
ATOM 579 C C . PRO A 1 72 ? 1.809 12.209 -6.864 1.00 75.75 72 PRO A C 1
ATOM 581 O O . PRO A 1 72 ? 2.077 11.405 -7.759 1.00 75.75 72 PRO A O 1
ATOM 584 N N . GLY A 1 73 ? 0.899 11.974 -5.922 1.00 78.81 73 GLY A N 1
ATOM 585 C CA . GLY A 1 73 ? -0.007 10.835 -5.977 1.00 78.81 73 GLY A CA 1
ATOM 586 C C . GLY A 1 73 ? -0.960 10.911 -7.175 1.00 78.81 73 GLY A C 1
ATOM 587 O O . GLY A 1 73 ? -1.087 11.951 -7.831 1.00 78.81 73 GLY A O 1
ATOM 588 N N . THR A 1 74 ? -1.636 9.806 -7.480 1.00 85.56 74 THR A N 1
ATOM 589 C CA . THR A 1 74 ? -2.586 9.732 -8.602 1.00 85.56 74 THR A CA 1
ATOM 590 C C . THR A 1 74 ? -3.950 10.330 -8.260 1.00 85.56 74 THR A C 1
ATOM 592 O O . THR A 1 74 ? -4.671 10.776 -9.155 1.00 85.56 74 THR A O 1
ATOM 595 N N . GLY A 1 75 ? -4.326 10.320 -6.975 1.00 87.94 75 GLY A N 1
ATOM 596 C CA . GLY A 1 75 ? -5.678 10.644 -6.522 1.00 87.94 75 GLY A CA 1
ATOM 597 C C . GLY A 1 75 ? -6.729 9.590 -6.895 1.00 87.94 75 GLY A C 1
ATOM 598 O O . GLY A 1 75 ? -7.923 9.886 -6.845 1.00 87.94 75 GLY A O 1
ATOM 599 N N . ALA A 1 76 ? -6.312 8.383 -7.296 1.00 90.62 76 ALA A N 1
ATOM 600 C CA . ALA A 1 76 ? -7.215 7.294 -7.671 1.00 90.62 76 ALA A CA 1
ATOM 601 C C . ALA A 1 76 ? -7.831 6.572 -6.461 1.00 90.62 76 ALA A C 1
ATOM 603 O O . ALA A 1 76 ? -8.899 5.970 -6.590 1.00 90.62 76 ALA A O 1
ATOM 604 N N . LEU A 1 77 ? -7.172 6.627 -5.298 1.00 94.62 77 LEU A N 1
ATOM 605 C CA . LEU A 1 77 ? -7.632 5.962 -4.080 1.00 94.62 77 LEU A CA 1
ATOM 606 C C . LEU A 1 77 ? -8.777 6.717 -3.400 1.00 94.62 77 LEU A C 1
ATOM 608 O O . LEU A 1 77 ? -8.900 7.942 -3.480 1.00 94.62 77 LEU A O 1
ATOM 612 N N . ILE A 1 78 ? -9.604 5.974 -2.666 1.00 94.88 78 ILE A N 1
ATOM 613 C CA . ILE A 1 78 ? -10.626 6.562 -1.805 1.00 94.88 78 ILE A CA 1
ATOM 614 C C . ILE A 1 78 ? -9.916 7.196 -0.606 1.00 94.88 78 ILE A C 1
ATOM 616 O O . ILE A 1 78 ? -9.288 6.502 0.193 1.00 94.88 78 ILE A O 1
ATOM 620 N N . ALA A 1 79 ? -10.045 8.515 -0.468 1.00 93.25 79 ALA A N 1
ATOM 621 C CA . ALA A 1 79 ? -9.436 9.255 0.631 1.00 93.25 79 ALA A CA 1
ATOM 622 C C . ALA A 1 79 ? -10.035 8.869 1.995 1.00 93.25 79 ALA A C 1
ATOM 624 O O . ALA A 1 79 ? -11.258 8.733 2.149 1.00 93.25 79 ALA A O 1
ATOM 625 N N . VAL A 1 80 ? -9.179 8.773 3.013 1.00 93.75 80 VAL A N 1
ATOM 626 C CA . VAL A 1 80 ? -9.597 8.513 4.392 1.00 93.75 80 VAL A CA 1
ATOM 627 C C . VAL A 1 80 ? -10.069 9.819 5.031 1.00 93.75 80 VAL A C 1
ATOM 629 O O . VAL A 1 80 ? -9.305 10.730 5.334 1.00 93.75 80 VAL A O 1
ATOM 632 N N . GLN A 1 81 ? -11.373 9.927 5.266 1.00 91.38 81 GLN A N 1
ATOM 633 C CA . GLN A 1 81 ? -11.950 11.108 5.907 1.00 91.38 81 GLN A CA 1
ATOM 634 C C . GLN A 1 81 ? -11.802 11.042 7.432 1.00 91.38 81 GLN A C 1
ATOM 636 O O . GLN A 1 81 ? -12.082 10.018 8.051 1.00 91.38 81 GLN A O 1
ATOM 641 N N . ARG A 1 82 ? -11.440 12.163 8.062 1.00 88.62 82 ARG A N 1
ATOM 642 C CA . ARG A 1 82 ? -11.365 12.259 9.529 1.00 88.62 82 ARG A CA 1
ATOM 643 C C . ARG A 1 82 ? -12.742 12.141 10.177 1.00 88.62 82 ARG A C 1
ATOM 645 O O . ARG A 1 82 ? -13.718 12.707 9.683 1.00 88.62 82 ARG A O 1
ATOM 652 N N . GLY A 1 83 ? -12.806 11.471 11.323 1.00 89.56 83 GLY A N 1
ATOM 653 C CA . GLY A 1 83 ? -14.021 11.341 12.126 1.00 89.56 83 GLY A CA 1
ATOM 654 C C . GLY A 1 83 ? -15.067 10.374 11.565 1.00 89.56 83 GLY A C 1
ATOM 655 O O . GLY A 1 83 ? -16.195 10.355 12.059 1.00 89.56 83 GLY A O 1
ATOM 656 N N . ILE A 1 84 ? -14.729 9.559 10.558 1.00 89.38 84 ILE A N 1
ATOM 657 C CA . ILE A 1 84 ? -15.616 8.485 10.076 1.00 89.38 84 ILE A CA 1
ATOM 658 C C . ILE A 1 84 ? -15.607 7.264 11.003 1.00 89.38 84 ILE A C 1
ATOM 660 O O . ILE A 1 84 ? -16.507 6.423 10.914 1.00 89.38 84 ILE A O 1
ATOM 664 N N . GLY A 1 85 ? -14.622 7.191 11.904 1.00 91.06 85 GLY A N 1
ATOM 665 C CA . GLY A 1 85 ? -14.471 6.144 12.900 1.00 91.06 85 GLY A CA 1
ATOM 666 C C . GLY A 1 85 ? -13.830 4.867 12.357 1.00 91.06 85 GLY A C 1
ATOM 667 O O . GLY A 1 85 ? -13.980 4.506 11.188 1.00 91.06 85 GLY A O 1
ATOM 668 N N . GLN A 1 86 ? -13.178 4.135 13.266 1.00 94.94 86 GLN A N 1
ATOM 669 C CA . GLN A 1 86 ? -12.338 2.962 12.997 1.00 94.94 86 GLN A CA 1
ATOM 670 C C . GLN A 1 86 ? -12.892 2.003 11.936 1.00 94.94 86 GLN A C 1
ATOM 672 O O . GLN A 1 86 ? -12.197 1.666 10.984 1.00 94.94 86 GLN A O 1
ATOM 677 N N . ARG A 1 87 ? -14.149 1.554 12.072 1.00 94.75 87 ARG A N 1
ATOM 678 C CA . ARG A 1 87 ? -14.732 0.578 11.136 1.00 94.75 87 ARG A CA 1
ATOM 679 C C . ARG A 1 87 ? -14.761 1.109 9.704 1.00 94.75 87 ARG A C 1
ATOM 681 O O . ARG A 1 87 ? -14.447 0.366 8.782 1.00 94.75 87 ARG A O 1
ATOM 688 N N . ARG A 1 88 ? -15.203 2.354 9.508 1.00 96.31 88 ARG A N 1
ATOM 689 C CA . ARG A 1 88 ? -15.307 2.939 8.165 1.00 96.31 88 ARG A CA 1
ATOM 690 C C . ARG A 1 88 ? -13.922 3.191 7.587 1.00 96.31 88 ARG A C 1
ATOM 692 O O . ARG A 1 88 ? -13.728 2.900 6.418 1.00 96.31 88 ARG A O 1
ATOM 699 N N . THR A 1 89 ? -12.973 3.626 8.412 1.00 97.50 89 THR A N 1
ATOM 700 C CA . THR A 1 89 ? -11.565 3.754 8.024 1.00 97.50 89 THR A CA 1
ATOM 701 C C . THR A 1 89 ? -10.992 2.433 7.515 1.00 97.50 89 THR A C 1
ATOM 703 O O . THR A 1 89 ? -10.451 2.400 6.418 1.00 97.50 89 THR A O 1
ATOM 706 N N . ILE A 1 90 ? -11.177 1.331 8.252 1.00 98.06 90 ILE A N 1
ATOM 707 C CA . ILE A 1 90 ? -10.705 0.002 7.826 1.00 98.06 90 ILE A CA 1
ATOM 708 C C . ILE A 1 90 ? -11.356 -0.419 6.504 1.00 98.06 90 ILE A C 1
ATOM 710 O O . ILE A 1 90 ? -10.681 -0.953 5.636 1.00 98.06 90 ILE A O 1
ATOM 714 N N . LEU A 1 91 ? -12.657 -0.162 6.324 1.00 98.06 91 LEU A N 1
ATOM 715 C CA . LEU A 1 91 ? -13.342 -0.483 5.068 1.00 98.06 91 LEU A CA 1
ATOM 716 C C . LEU A 1 91 ? -12.816 0.339 3.884 1.00 98.06 91 LEU A C 1
ATOM 718 O O . LEU A 1 91 ? -12.765 -0.186 2.781 1.00 98.06 91 LEU A O 1
ATOM 722 N N . VAL A 1 92 ? -12.425 1.599 4.097 1.00 98.25 92 VAL A N 1
ATOM 723 C CA . VAL A 1 92 ? -11.789 2.415 3.051 1.00 98.25 92 VAL A CA 1
ATOM 724 C C . VAL A 1 92 ? -10.433 1.829 2.663 1.00 98.25 92 VAL A C 1
ATOM 726 O O . VAL A 1 92 ? -10.194 1.637 1.475 1.00 98.25 92 VAL A O 1
ATOM 729 N N . LEU A 1 93 ? -9.586 1.489 3.643 1.00 98.38 93 LEU A N 1
ATOM 730 C CA . LEU A 1 93 ? -8.296 0.843 3.375 1.00 98.38 93 LEU A CA 1
ATOM 731 C C . LEU A 1 93 ? -8.483 -0.478 2.622 1.00 98.38 93 LEU A C 1
ATOM 733 O O . LEU A 1 93 ? -7.866 -0.673 1.588 1.00 98.38 93 LEU A O 1
ATOM 737 N N . LEU A 1 94 ? -9.416 -1.326 3.062 1.00 98.56 94 LEU A N 1
ATOM 738 C CA . LEU A 1 94 ? -9.714 -2.602 2.408 1.00 98.56 94 LEU A CA 1
ATOM 739 C C . LEU A 1 94 ? -10.114 -2.439 0.933 1.00 98.56 94 LEU A C 1
ATOM 741 O O . LEU A 1 94 ? -9.697 -3.225 0.086 1.00 98.56 94 LEU A O 1
ATOM 745 N N . GLU A 1 95 ? -10.942 -1.444 0.607 1.00 98.44 95 GLU A N 1
ATOM 746 C CA . GLU A 1 95 ? -11.314 -1.187 -0.789 1.00 98.44 95 GLU A CA 1
ATOM 747 C C . GLU A 1 95 ? -10.136 -0.660 -1.619 1.00 98.44 95 GLU A C 1
ATOM 749 O O . GLU A 1 95 ? -10.034 -1.003 -2.800 1.00 98.44 95 GLU A O 1
ATOM 754 N N . ASN A 1 96 ? -9.233 0.113 -1.007 1.00 98.38 96 ASN A N 1
ATOM 755 C CA . ASN A 1 96 ? -7.992 0.536 -1.646 1.00 98.38 96 ASN A CA 1
ATOM 756 C C . ASN A 1 96 ? -7.054 -0.667 -1.877 1.00 98.38 96 ASN A C 1
ATOM 758 O O . ASN A 1 96 ? -6.625 -0.849 -3.015 1.00 98.38 96 ASN A O 1
ATOM 762 N N . GLU A 1 97 ? -6.841 -1.563 -0.904 1.00 98.44 97 GLU A N 1
ATOM 763 C CA . GLU A 1 97 ? -5.991 -2.755 -1.114 1.00 98.44 97 GLU A CA 1
ATOM 764 C C . GLU A 1 97 ? -6.532 -3.678 -2.199 1.00 98.44 97 GLU A C 1
ATOM 766 O O . GLU A 1 97 ? -5.827 -4.153 -3.092 1.00 98.44 97 GLU A O 1
ATOM 771 N N . ARG A 1 98 ? -7.849 -3.878 -2.215 1.00 98.44 98 ARG A N 1
ATOM 772 C CA . ARG A 1 98 ? -8.509 -4.613 -3.300 1.00 98.44 98 ARG A CA 1
ATOM 773 C C . ARG A 1 98 ? -8.316 -3.938 -4.653 1.00 98.44 98 ARG A C 1
ATOM 775 O O . ARG A 1 98 ? -8.360 -4.607 -5.683 1.00 98.44 98 ARG A O 1
ATOM 782 N N . PHE A 1 99 ? -8.195 -2.616 -4.685 1.00 97.88 99 PHE A N 1
ATOM 783 C CA . PHE A 1 99 ? -7.929 -1.886 -5.913 1.00 97.88 99 PHE A CA 1
ATOM 784 C C . PHE A 1 99 ? -6.496 -2.102 -6.397 1.00 97.88 99 PHE A C 1
ATOM 786 O O . PHE A 1 99 ? -6.335 -2.486 -7.557 1.00 97.88 99 PHE A O 1
ATOM 793 N N . ILE A 1 100 ? -5.487 -1.926 -5.540 1.00 96.00 100 ILE A N 1
ATOM 794 C CA . ILE A 1 100 ? -4.087 -2.081 -5.955 1.00 96.00 100 ILE A CA 1
ATOM 795 C C . 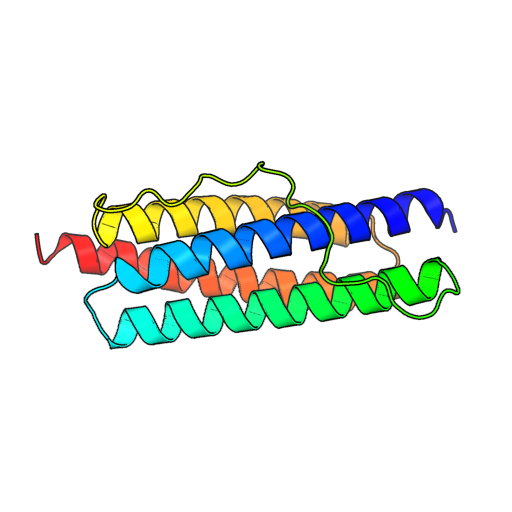ILE A 1 100 ? -3.724 -3.539 -6.247 1.00 96.00 100 ILE A C 1
ATOM 797 O O . ILE A 1 100 ? -3.090 -3.801 -7.264 1.00 96.00 100 ILE A O 1
ATOM 801 N N . SER A 1 101 ? -4.236 -4.504 -5.479 1.00 97.31 101 SER A N 1
ATOM 802 C CA . SER A 1 101 ? -4.041 -5.940 -5.750 1.00 97.31 101 SER A CA 1
ATOM 803 C C . SER A 1 101 ? -4.532 -6.355 -7.145 1.00 97.31 101 SER A C 1
ATOM 805 O O . SER A 1 101 ? -3.858 -7.114 -7.836 1.00 97.31 101 SER A O 1
ATOM 807 N N . ARG A 1 102 ? -5.656 -5.804 -7.634 1.00 96.69 102 ARG A N 1
ATOM 808 C CA . ARG A 1 102 ? -6.111 -6.028 -9.024 1.00 96.69 102 ARG A CA 1
ATOM 809 C C . ARG A 1 102 ? -5.160 -5.430 -10.060 1.00 96.69 102 ARG A C 1
ATOM 811 O O . ARG A 1 102 ? -5.034 -5.966 -11.162 1.00 96.69 102 ARG A O 1
ATOM 818 N N . ILE A 1 103 ? -4.519 -4.306 -9.741 1.00 94.44 103 ILE A N 1
ATOM 819 C CA . ILE A 1 103 ? -3.510 -3.705 -10.617 1.00 94.44 103 ILE A CA 1
ATOM 820 C C . ILE A 1 103 ? -2.276 -4.604 -10.644 1.00 94.44 103 ILE A C 1
ATOM 822 O O . ILE A 1 103 ? -1.859 -4.997 -11.732 1.00 94.44 103 ILE A O 1
ATOM 826 N N . TYR A 1 104 ? -1.763 -5.004 -9.481 1.00 94.81 104 TYR A N 1
ATOM 827 C CA . TYR A 1 104 ? -0.666 -5.958 -9.346 1.00 94.81 104 TYR A CA 1
ATOM 828 C C . TYR A 1 104 ? -0.914 -7.245 -10.149 1.00 94.81 104 TYR A C 1
ATOM 830 O O . TYR A 1 104 ? -0.113 -7.588 -11.022 1.00 94.81 104 TYR A O 1
ATOM 838 N N . GLU A 1 105 ? -2.073 -7.885 -9.973 1.00 94.75 105 GLU A N 1
ATOM 839 C CA . GLU A 1 105 ? -2.485 -9.080 -10.725 1.00 94.75 105 GLU A CA 1
ATOM 840 C C . GLU A 1 105 ? -2.428 -8.864 -12.251 1.00 94.75 105 GLU A C 1
ATOM 842 O O . GLU A 1 105 ? -1.944 -9.714 -13.011 1.00 94.75 105 GLU A O 1
ATOM 847 N N . SER A 1 106 ? -2.877 -7.696 -12.723 1.00 92.31 106 SER A N 1
ATOM 848 C CA . SER A 1 106 ? -2.822 -7.352 -14.148 1.00 92.31 106 SER A CA 1
ATOM 849 C C . SER A 1 106 ? -1.388 -7.145 -14.657 1.00 92.31 106 SER A C 1
ATOM 851 O O . SER A 1 106 ? -1.084 -7.485 -15.805 1.00 92.31 106 SER A O 1
ATOM 853 N N . LEU A 1 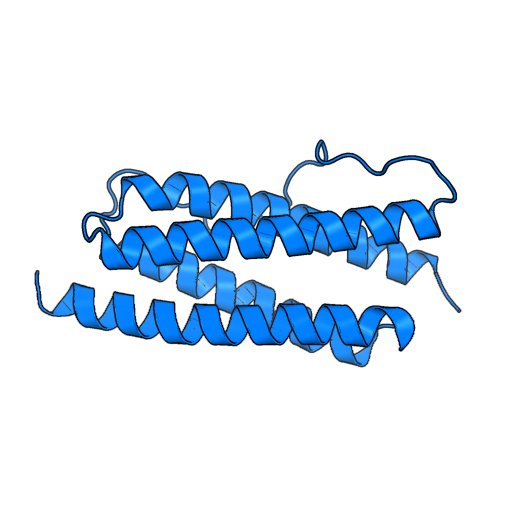107 ? -0.493 -6.634 -13.803 1.00 91.25 107 LEU A N 1
ATOM 854 C CA . LEU A 1 107 ? 0.891 -6.313 -14.142 1.00 91.25 107 LEU A CA 1
ATOM 855 C C . LEU A 1 107 ? 1.788 -7.547 -14.227 1.00 91.25 107 LEU A C 1
ATOM 857 O O . LEU A 1 107 ? 2.620 -7.629 -15.135 1.00 91.25 107 LEU A O 1
ATOM 861 N N . ILE A 1 108 ? 1.596 -8.532 -13.347 1.00 91.38 108 ILE A N 1
ATOM 862 C CA . ILE A 1 108 ? 2.400 -9.768 -13.292 1.00 91.38 108 ILE A CA 1
ATOM 863 C C . ILE A 1 108 ? 2.510 -10.433 -14.677 1.00 91.38 108 ILE A C 1
ATOM 865 O O . ILE A 1 108 ? 3.585 -10.874 -15.100 1.00 91.38 108 ILE A O 1
ATOM 869 N N . ASN A 1 109 ? 1.415 -10.424 -15.440 1.00 85.44 109 ASN A N 1
ATOM 870 C CA . ASN A 1 109 ? 1.327 -11.072 -16.748 1.00 85.44 109 ASN A CA 1
ATOM 871 C C . ASN A 1 109 ? 1.971 -10.284 -17.899 1.00 85.44 109 ASN A C 1
ATOM 873 O O . ASN A 1 109 ? 2.292 -10.869 -18.937 1.00 85.44 109 ASN A O 1
ATOM 877 N N . VAL A 1 110 ? 2.163 -8.973 -17.743 1.00 88.38 110 VAL A N 1
ATOM 878 C CA . VAL A 1 110 ? 2.690 -8.096 -18.805 1.00 88.38 110 VAL A CA 1
ATOM 879 C C . VAL A 1 110 ? 4.126 -7.650 -18.548 1.00 88.38 110 VAL A C 1
ATOM 881 O O . VAL A 1 110 ? 4.820 -7.253 -19.487 1.00 88.38 110 VAL A O 1
ATOM 884 N N . LEU A 1 111 ? 4.598 -7.743 -17.303 1.00 88.81 111 LEU A N 1
ATOM 885 C CA . LEU A 1 111 ? 5.940 -7.316 -16.935 1.00 88.81 111 LEU A CA 1
ATOM 886 C C . LEU A 1 111 ? 7.028 -8.306 -17.390 1.00 88.81 111 LEU A C 1
ATOM 888 O O . LEU A 1 111 ? 6.824 -9.531 -17.411 1.00 88.81 111 LEU A O 1
ATOM 892 N N . PRO A 1 112 ? 8.230 -7.793 -17.725 1.00 88.25 112 PRO A N 1
ATOM 893 C CA . PRO A 1 112 ? 9.415 -8.618 -17.921 1.00 88.25 112 PRO A CA 1
ATOM 894 C C . PRO A 1 112 ? 9.743 -9.433 -16.666 1.00 88.25 112 PRO A C 1
ATOM 896 O O . PRO A 1 112 ? 9.568 -8.956 -15.548 1.00 88.25 112 PRO A O 1
ATOM 899 N N . ALA A 1 113 ? 10.319 -10.623 -16.852 1.00 86.25 113 ALA A N 1
ATOM 900 C CA . ALA A 1 113 ? 10.637 -11.544 -15.754 1.00 86.25 113 ALA A CA 1
ATOM 901 C C . ALA A 1 113 ? 11.460 -10.907 -14.616 1.00 86.25 113 ALA A C 1
ATOM 903 O O . ALA A 1 113 ? 11.256 -11.250 -13.461 1.00 86.25 113 ALA A O 1
ATOM 904 N N . ALA A 1 114 ? 12.352 -9.963 -14.939 1.00 81.38 114 ALA A N 1
ATOM 905 C CA . ALA A 1 114 ? 13.180 -9.272 -13.949 1.00 81.38 114 ALA A CA 1
ATOM 906 C C . ALA A 1 114 ? 12.375 -8.405 -12.962 1.00 81.38 114 ALA A C 1
ATOM 908 O O . ALA A 1 114 ? 12.792 -8.269 -11.823 1.00 81.38 114 ALA A O 1
ATOM 909 N N . LEU A 1 115 ? 11.245 -7.834 -13.393 1.00 88.81 115 LEU A N 1
ATOM 910 C CA . LEU A 1 115 ? 10.359 -7.034 -12.536 1.00 88.81 115 LEU A CA 1
ATOM 911 C C . LEU A 1 115 ? 9.213 -7.851 -11.953 1.00 88.81 115 LEU A C 1
ATOM 913 O O . LEU A 1 115 ? 8.660 -7.492 -10.921 1.00 88.81 115 LEU A O 1
ATOM 917 N N . ARG A 1 116 ? 8.839 -8.937 -12.634 1.00 92.94 116 ARG A N 1
ATOM 918 C CA . ARG A 1 116 ? 7.704 -9.764 -12.242 1.00 92.94 116 ARG A CA 1
ATOM 919 C C . ARG A 1 116 ? 7.845 -10.294 -10.821 1.00 92.94 116 ARG A C 1
ATOM 921 O O . ARG A 1 116 ? 6.900 -10.148 -10.070 1.00 92.94 116 ARG A O 1
ATOM 928 N N . ALA A 1 117 ? 9.009 -10.835 -10.462 1.00 91.69 117 ALA A N 1
ATOM 929 C CA . ALA A 1 117 ? 9.221 -11.419 -9.137 1.00 91.69 117 ALA A CA 1
ATOM 930 C C . ALA A 1 117 ? 8.960 -10.412 -8.006 1.00 91.69 117 ALA A C 1
ATOM 932 O O . ALA A 1 117 ? 8.346 -10.754 -7.007 1.00 91.69 117 ALA A O 1
ATOM 933 N N . GLN A 1 118 ? 9.366 -9.156 -8.199 1.00 91.56 118 GLN A N 1
ATOM 934 C CA . GLN A 1 118 ? 9.122 -8.102 -7.220 1.00 91.56 118 GLN A CA 1
ATOM 935 C C . GLN A 1 118 ? 7.640 -7.733 -7.117 1.00 91.56 118 GLN A C 1
ATOM 937 O O . GLN A 1 118 ? 7.112 -7.523 -6.037 1.00 91.56 118 GLN A O 1
ATOM 942 N N . VAL A 1 119 ? 6.965 -7.626 -8.259 1.00 94.19 119 VAL A N 1
ATOM 943 C CA . VAL A 1 119 ? 5.536 -7.296 -8.314 1.00 94.19 119 VAL A CA 1
ATOM 944 C C . VAL A 1 119 ? 4.684 -8.454 -7.782 1.00 94.19 119 VAL A C 1
ATOM 946 O O . VAL A 1 119 ? 3.626 -8.203 -7.222 1.00 94.19 119 VAL A O 1
ATOM 949 N N . GLU A 1 120 ? 5.143 -9.699 -7.926 1.00 96.12 120 GLU A N 1
ATOM 950 C CA . GLU A 1 120 ? 4.552 -10.882 -7.287 1.00 96.12 120 GLU A CA 1
ATOM 951 C C . GLU A 1 120 ? 4.708 -10.831 -5.761 1.00 96.12 120 GLU A C 1
ATOM 953 O O . GLU A 1 120 ? 3.729 -11.070 -5.067 1.00 96.12 120 GLU A O 1
ATOM 958 N N . GLU A 1 121 ? 5.883 -10.459 -5.244 1.00 95.62 121 GLU A N 1
ATOM 959 C CA . GLU A 1 121 ? 6.108 -10.291 -3.798 1.00 95.62 121 GLU A CA 1
ATOM 960 C C . GLU A 1 121 ? 5.197 -9.204 -3.211 1.00 95.62 121 GLU A C 1
ATOM 962 O O . GLU A 1 121 ? 4.438 -9.478 -2.287 1.00 95.62 121 GLU A O 1
ATOM 967 N N . ASN A 1 122 ? 5.166 -8.012 -3.819 1.00 95.88 122 ASN A N 1
ATOM 968 C CA . ASN A 1 122 ? 4.263 -6.952 -3.370 1.00 95.88 122 ASN A CA 1
ATOM 969 C C . ASN A 1 122 ? 2.791 -7.399 -3.445 1.00 95.88 122 ASN A C 1
ATOM 971 O O . ASN A 1 122 ? 2.010 -7.102 -2.554 1.00 95.88 122 ASN A O 1
ATOM 975 N N . TYR A 1 123 ? 2.399 -8.133 -4.495 1.00 97.50 123 TYR A N 1
ATOM 976 C CA . TYR A 1 123 ? 1.037 -8.658 -4.624 1.00 97.50 123 TYR A CA 1
ATOM 977 C C . TYR A 1 123 ? 0.662 -9.607 -3.483 1.00 97.50 123 TYR A C 1
ATOM 979 O O . TYR A 1 123 ? -0.468 -9.549 -3.003 1.00 97.50 123 TYR A O 1
ATOM 987 N N . GLU A 1 124 ? 1.581 -10.478 -3.067 1.00 97.94 124 GLU A N 1
ATOM 988 C CA . GLU A 1 124 ? 1.375 -11.374 -1.928 1.00 97.94 124 GLU A CA 1
ATOM 989 C C . GLU A 1 124 ? 1.190 -10.579 -0.626 1.00 97.94 124 GLU A C 1
ATOM 991 O O . GLU A 1 124 ? 0.243 -10.868 0.110 1.00 97.94 124 GLU A O 1
ATOM 996 N N . ASP A 1 125 ? 1.981 -9.522 -0.403 1.00 97.62 125 ASP A N 1
ATOM 997 C CA . ASP A 1 125 ? 1.792 -8.613 0.738 1.00 97.62 125 ASP A CA 1
ATOM 998 C C . ASP A 1 125 ? 0.380 -7.999 0.741 1.00 97.62 125 ASP A C 1
ATOM 1000 O O . ASP A 1 125 ? -0.305 -8.019 1.768 1.00 97.62 125 ASP A O 1
ATOM 1004 N N . GLU A 1 126 ? -0.113 -7.528 -0.414 1.00 98.06 126 GLU A N 1
ATOM 1005 C CA . GLU A 1 126 ? -1.457 -6.936 -0.499 1.00 98.06 126 GLU A CA 1
ATOM 1006 C C . GLU A 1 126 ? -2.569 -7.935 -0.162 1.00 98.06 126 GLU A C 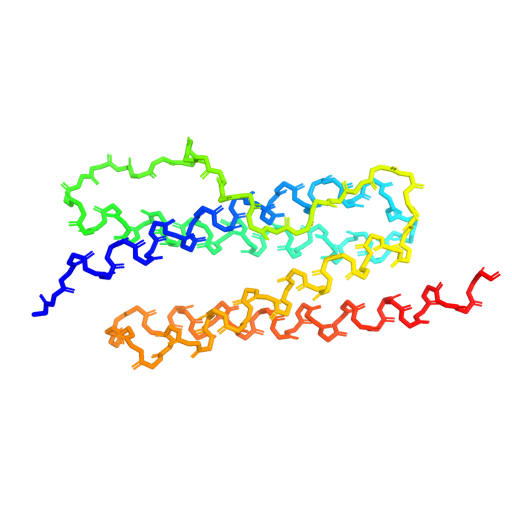1
ATOM 1008 O O . GLU A 1 126 ? -3.612 -7.568 0.391 1.00 98.06 126 GLU A O 1
ATOM 1013 N N . LEU A 1 127 ? -2.385 -9.214 -0.498 1.00 98.50 127 LEU A N 1
ATOM 1014 C CA . LEU A 1 127 ? -3.351 -10.257 -0.152 1.00 98.50 127 LEU A CA 1
ATOM 1015 C C . LEU A 1 127 ? -3.389 -10.500 1.363 1.00 98.50 127 LEU A C 1
ATOM 1017 O O . LEU A 1 127 ? -4.483 -10.612 1.928 1.00 98.50 127 LEU A O 1
ATOM 1021 N N . ASP A 1 128 ? -2.230 -10.507 2.019 1.00 98.38 128 ASP A N 1
ATOM 1022 C CA . ASP A 1 128 ? -2.121 -10.626 3.476 1.00 98.38 128 ASP A CA 1
ATOM 1023 C C . ASP A 1 128 ? -2.734 -9.402 4.186 1.00 98.38 128 ASP A C 1
ATOM 1025 O O . ASP A 1 128 ? -3.436 -9.530 5.202 1.00 98.38 128 ASP A O 1
ATOM 1029 N N . HIS A 1 129 ? -2.535 -8.199 3.635 1.00 98.50 129 HIS A N 1
ATOM 1030 C CA . HIS A 1 129 ? -3.164 -6.971 4.131 1.00 98.50 129 HIS A CA 1
ATOM 1031 C C . HIS A 1 129 ? -4.688 -7.050 4.026 1.00 98.50 129 HIS A C 1
ATOM 1033 O O . HIS A 1 129 ? -5.391 -6.751 4.999 1.00 98.50 129 HIS A O 1
ATOM 1039 N N . ILE A 1 130 ? -5.214 -7.493 2.876 1.00 98.81 130 ILE A N 1
ATOM 1040 C CA . ILE A 1 130 ? -6.653 -7.690 2.645 1.00 98.81 130 ILE A CA 1
ATOM 1041 C C . ILE A 1 130 ? -7.241 -8.648 3.680 1.00 98.81 130 ILE A C 1
ATOM 1043 O O . ILE A 1 130 ? -8.253 -8.307 4.301 1.00 98.81 130 ILE A O 1
ATOM 1047 N N . GLU A 1 131 ? -6.620 -9.811 3.897 1.00 98.50 131 GLU A N 1
ATOM 1048 C CA . GLU A 1 131 ? -7.102 -10.804 4.864 1.00 98.50 131 GLU A CA 1
ATOM 1049 C C . GLU A 1 131 ? -7.220 -10.190 6.267 1.00 98.50 131 GLU A C 1
ATOM 1051 O O . GLU A 1 131 ? -8.278 -10.245 6.908 1.00 98.50 131 GLU A O 1
ATOM 1056 N N . LEU A 1 132 ? -6.172 -9.508 6.729 1.00 98.25 132 LEU A N 1
ATOM 1057 C CA . LEU A 1 132 ? -6.167 -8.882 8.050 1.00 98.25 132 LEU A CA 1
ATOM 1058 C C . LEU A 1 132 ? -7.163 -7.718 8.163 1.00 98.25 132 LEU A C 1
ATOM 1060 O O . LEU A 1 132 ? -7.844 -7.577 9.186 1.00 98.25 132 LEU A O 1
ATOM 1064 N N . LEU A 1 133 ? -7.304 -6.889 7.127 1.00 98.38 133 LEU A N 1
ATOM 1065 C CA . LEU A 1 133 ? -8.283 -5.799 7.106 1.00 98.38 133 LEU A CA 1
ATOM 1066 C C . LEU A 1 133 ? -9.724 -6.328 7.145 1.00 98.38 133 LEU A C 1
ATOM 1068 O O . LEU A 1 133 ? -10.572 -5.742 7.832 1.00 98.38 133 LEU A O 1
ATOM 1072 N N . GLU A 1 134 ? -10.014 -7.450 6.483 1.00 98.25 134 GLU A N 1
ATOM 1073 C CA . GLU A 1 134 ? -11.308 -8.133 6.577 1.00 98.25 134 GLU A CA 1
ATOM 1074 C C . GLU A 1 134 ? -11.599 -8.602 8.009 1.00 98.25 134 GLU A C 1
ATOM 1076 O O . GLU A 1 134 ? -12.694 -8.354 8.540 1.00 98.25 134 GLU A O 1
ATOM 1081 N N . GLU A 1 135 ? -10.612 -9.201 8.680 1.00 97.50 135 GLU A N 1
ATOM 1082 C CA . GLU A 1 135 ? -10.735 -9.593 10.084 1.00 97.50 135 GLU A CA 1
ATOM 1083 C C . GLU A 1 135 ? -10.993 -8.386 10.996 1.00 97.50 135 GLU A C 1
ATOM 1085 O O . GLU A 1 135 ? -11.909 -8.408 11.830 1.00 97.50 135 GLU A O 1
ATOM 1090 N N . PHE A 1 136 ? -10.228 -7.304 10.835 1.00 97.06 136 PHE A N 1
ATOM 1091 C CA . PHE A 1 136 ? -10.373 -6.086 11.635 1.00 97.06 136 PHE A CA 1
ATOM 1092 C C . PHE A 1 136 ? -11.734 -5.416 11.413 1.00 97.06 136 PHE A C 1
ATOM 1094 O O . PHE A 1 136 ? -12.380 -4.951 12.369 1.00 97.06 136 PHE A O 1
ATOM 1101 N N . ALA A 1 137 ? -12.226 -5.413 10.171 1.00 94.94 137 ALA A N 1
ATOM 1102 C CA . ALA A 1 137 ? -13.557 -4.927 9.835 1.00 94.94 137 ALA A CA 1
ATOM 1103 C C . ALA A 1 137 ? -14.646 -5.790 10.490 1.00 94.94 137 ALA A C 1
ATOM 1105 O O . ALA A 1 137 ? -15.642 -5.256 10.993 1.00 94.94 137 ALA A O 1
ATOM 1106 N N . ALA A 1 138 ? -14.483 -7.114 10.535 1.00 93.94 138 ALA A N 1
ATOM 1107 C CA . ALA A 1 138 ? -15.423 -8.013 11.200 1.00 93.94 138 ALA A CA 1
ATOM 1108 C C . ALA A 1 138 ? -15.440 -7.812 12.727 1.00 93.94 138 ALA A C 1
ATOM 1110 O O . ALA A 1 138 ? -16.519 -7.714 13.324 1.00 93.94 138 ALA A O 1
ATOM 1111 N N . GLN A 1 139 ? -14.269 -7.674 13.357 1.00 89.75 139 GLN A N 1
ATOM 1112 C CA . GLN A 1 139 ? -14.125 -7.419 14.797 1.00 89.75 139 GLN A CA 1
ATOM 1113 C C . GLN A 1 139 ? -14.775 -6.093 15.205 1.00 89.75 139 GLN A C 1
ATOM 1115 O O . GLN A 1 139 ? -15.570 -6.048 16.147 1.00 89.75 139 GLN A O 1
ATOM 1120 N N . SER A 1 140 ? -14.561 -5.040 14.412 1.00 81.75 140 SER A N 1
ATOM 1121 C CA . SER A 1 140 ? -15.147 -3.711 14.630 1.00 81.75 140 SER A CA 1
ATOM 1122 C C . SER A 1 140 ? -16.679 -3.678 14.471 1.00 81.75 140 SER A C 1
ATOM 1124 O O . SER A 1 140 ? -17.296 -2.636 14.668 1.00 81.75 140 SER A O 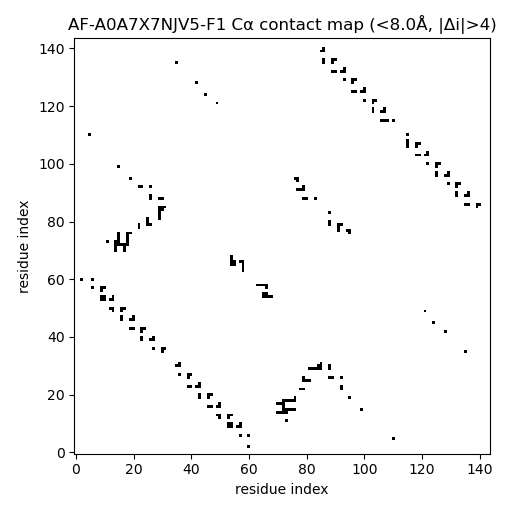1
ATOM 1126 N N . ARG A 1 141 ? -17.331 -4.790 14.082 1.00 76.56 141 ARG A N 1
ATOM 1127 C CA . ARG A 1 141 ? -18.803 -4.925 14.078 1.00 76.56 141 ARG A CA 1
ATOM 1128 C C . ARG A 1 141 ? -19.367 -5.293 15.440 1.00 76.56 141 ARG A C 1
ATOM 1130 O O . ARG A 1 141 ? -20.537 -5.051 15.683 1.00 76.56 141 ARG A O 1
ATOM 1137 N N . ARG A 1 142 ? -18.570 -5.969 16.267 1.00 62.78 142 ARG A N 1
ATOM 1138 C CA . ARG A 1 142 ? -19.036 -6.616 17.501 1.00 62.78 142 ARG A CA 1
ATOM 1139 C C . ARG A 1 142 ? -19.003 -5.686 18.715 1.00 62.78 142 ARG A C 1
ATOM 1141 O O . ARG A 1 142 ? -19.545 -6.046 19.751 1.00 62.78 142 ARG A O 1
ATOM 1148 N N . VAL A 1 143 ? -18.339 -4.536 18.588 1.00 55.97 143 VAL A N 1
ATOM 1149 C CA . VAL A 1 143 ? -18.080 -3.573 19.674 1.00 55.97 143 VAL 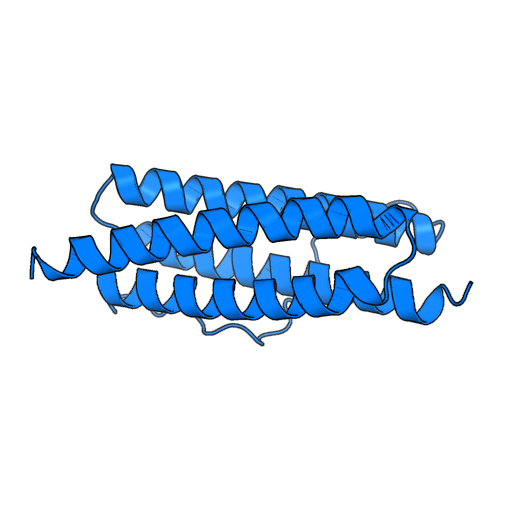A CA 1
ATOM 1150 C C . VAL A 1 143 ? -18.960 -2.314 19.559 1.00 55.97 143 VAL A C 1
ATOM 1152 O O . VAL A 1 143 ? -18.978 -1.499 20.477 1.00 55.97 143 VAL A O 1
ATOM 1155 N N . ALA A 1 144 ? -19.697 -2.163 18.453 1.00 50.72 144 ALA A N 1
ATOM 1156 C CA . ALA A 1 144 ? -20.650 -1.077 18.203 1.00 50.72 144 ALA A CA 1
ATOM 1157 C C . ALA A 1 144 ? -22.088 -1.554 18.436 1.00 50.72 144 ALA A C 1
ATOM 1159 O O . ALA A 1 144 ? -22.895 -0.738 18.932 1.00 50.72 144 ALA A O 1
#

Solvent-accessible surface area (backbone atoms only — not comparable to full-atom values): 7846 Å² total; per-residue (Å²): 132,76,58,68,68,54,46,54,50,36,51,53,50,34,18,45,30,46,40,46,46,50,34,39,64,54,35,50,81,45,39,80,52,68,69,61,32,52,51,52,54,47,53,37,48,52,40,49,52,54,28,53,52,32,32,52,53,44,16,64,72,66,76,44,91,71,54,65,93,82,62,68,49,71,76,80,63,71,77,56,64,85,90,63,42,40,49,52,43,37,51,43,51,38,54,41,38,58,50,52,38,55,49,36,63,60,41,48,80,73,46,58,75,88,55,21,61,57,45,48,52,54,34,53,51,36,52,56,49,39,55,52,33,53,51,52,38,56,56,51,61,79,80,112

Nearest PDB structures (foldseek):
  4cvr-assembly1_A-2  TM=8.032E-01  e=1.810E-02  Escherichia coli
  5d8y-assembly1_P  TM=7.184E-01  e=4.400E-02  Pseudomonas aeruginosa PAO1
  4xku-assembly1_C-2  TM=7.767E-01  e=9.146E-02  Escherichia coli K-12
  4xkt-assembly1_D  TM=6.947E-01  e=6.684E-02  Escherichia coli
  8w1d-assembly1_A-2  TM=6.287E-01  e=7.819E-02  Pseudomonas aeruginosa PAO1

Sequence (144 aa):
MDYGNTADLMVQMSCLEVDFLCCYSEAVPEISDSRIKRHIENFRLDHKEHLEVFLSEISRFAQSSEAQINQPGTGALIAVQRGIGQRRTILVLLENERFISRIYESLINVLPAALRAQVEENYEDELDHIELLEEFAAQSRRVA

Mean predicted aligned error: 4.8 Å